Protein AF-A0A0N4WAB6-F1 (afdb_monomer)

InterPro domains:
  IPR036658 CPI-17 superfamily [G3DSA:1.10.150.220] (1-50)
  IPR036658 CPI-17 superfamily [SSF81790] (1-72)

pLDDT: mean 71.59, std 12.48, range [47.84, 88.19]

Secondary structure (DSSP, 8-state):
--S-HHHHHHHHHHHHHHHHHHHHHHHHTTT-GGG--HHHHHHHHHHHTT--S-HHHHHHHHHHHHHHHHT-

Radius of gyration: 14.3 Å; Cα contacts (8 Å, |Δi|>4): 32; chains: 1; bounding box: 30×18×45 Å

Structure (mmCIF, N/CA/C/O backbone):
data_AF-A0A0N4WAB6-F1
#
_entry.id   AF-A0A0N4WAB6-F1
#
loop_
_atom_site.group_PDB
_atom_site.id
_atom_site.type_symbol
_atom_site.label_atom_id
_atom_site.label_alt_id
_atom_site.label_comp_id
_atom_site.label_asym_id
_atom_site.label_entity_id
_atom_site.label_seq_id
_atom_site.pdbx_PDB_ins_code
_atom_site.Cartn_x
_atom_site.Cartn_y
_atom_site.Cartn_z
_atom_site.occupancy
_atom_site.B_iso_or_equiv
_atom_site.auth_seq_id
_atom_site.auth_comp_id
_atom_site.auth_asym_id
_atom_site.auth_atom_id
_atom_site.pdbx_PDB_model_num
ATOM 1 N N . MET A 1 1 ? 0.052 1.043 31.041 1.00 56.44 1 MET A N 1
ATOM 2 C CA . MET A 1 1 ? 0.555 0.827 29.663 1.00 56.44 1 MET A CA 1
ATOM 3 C C . MET A 1 1 ? 0.211 2.046 28.818 1.00 56.44 1 MET A C 1
ATOM 5 O O . MET A 1 1 ? -0.884 2.564 28.978 1.00 56.44 1 MET A O 1
ATOM 9 N N . LYS A 1 2 ? 1.143 2.521 27.978 1.00 75.62 2 LYS A N 1
ATOM 10 C CA . LYS A 1 2 ? 1.095 3.825 27.278 1.00 75.62 2 LYS A CA 1
ATOM 11 C C . LYS A 1 2 ? 0.014 3.929 26.180 1.00 75.62 2 LYS A C 1
ATOM 13 O O . LYS A 1 2 ? -0.313 5.032 25.767 1.00 75.62 2 LYS A O 1
ATOM 18 N N . TYR A 1 3 ? -0.570 2.807 25.751 1.00 78.44 3 TYR A N 1
ATOM 19 C CA . TYR A 1 3 ? -1.609 2.746 24.715 1.00 78.44 3 TYR A CA 1
ATOM 20 C C . TYR A 1 3 ? -2.714 1.748 25.095 1.00 78.44 3 TYR A C 1
ATOM 22 O O . TYR A 1 3 ? -2.433 0.687 25.659 1.00 78.44 3 TYR A O 1
ATOM 30 N N . GLY A 1 4 ? -3.971 2.084 24.784 1.00 88.19 4 GLY A N 1
ATOM 31 C CA . GLY A 1 4 ? -5.130 1.199 24.967 1.00 88.19 4 GLY A CA 1
ATOM 32 C C . GLY A 1 4 ? -5.192 0.068 23.929 1.00 88.19 4 GLY A C 1
ATOM 33 O O . GLY A 1 4 ? -4.486 0.103 22.924 1.00 88.19 4 GLY A O 1
ATOM 34 N N . LYS A 1 5 ? -6.060 -0.936 24.136 1.00 84.06 5 LYS A N 1
ATOM 35 C CA . LYS A 1 5 ? -6.159 -2.125 23.256 1.00 84.06 5 LYS A CA 1
ATOM 36 C C . LYS A 1 5 ? -6.377 -1.776 21.776 1.00 84.06 5 LYS A C 1
ATOM 38 O O . LYS A 1 5 ? -5.704 -2.340 20.919 1.00 84.06 5 LYS A O 1
ATOM 43 N N . GLN A 1 6 ? -7.277 -0.836 21.483 1.00 83.19 6 GLN A N 1
ATOM 44 C CA . GLN A 1 6 ? -7.558 -0.390 20.113 1.00 83.19 6 GLN A CA 1
ATOM 45 C C . GLN A 1 6 ? -6.358 0.334 19.490 1.00 83.19 6 GLN A C 1
ATOM 47 O O . GLN A 1 6 ? -5.981 0.043 18.361 1.00 83.19 6 GLN A O 1
ATOM 52 N N . GLN A 1 7 ? -5.700 1.208 20.255 1.00 81.12 7 GLN A N 1
ATOM 53 C CA . GLN A 1 7 ? -4.482 1.898 19.820 1.00 81.12 7 GLN A CA 1
ATOM 54 C C . GLN A 1 7 ? -3.359 0.894 19.520 1.00 81.12 7 GLN A C 1
ATOM 56 O O . GLN A 1 7 ? -2.719 0.969 18.479 1.00 81.12 7 GLN A O 1
ATOM 61 N N . MET A 1 8 ? -3.184 -0.125 20.368 1.00 86.88 8 MET A N 1
ATOM 62 C CA . MET A 1 8 ? -2.227 -1.209 20.122 1.00 86.88 8 MET A CA 1
ATOM 63 C C . MET A 1 8 ? -2.567 -2.044 18.883 1.00 86.88 8 MET A C 1
ATOM 65 O O . MET A 1 8 ? -1.658 -2.509 18.198 1.00 86.88 8 MET A O 1
ATOM 69 N N . MET A 1 9 ? -3.851 -2.244 18.576 1.00 84.75 9 MET A N 1
ATOM 70 C CA . MET A 1 9 ? -4.275 -2.918 17.346 1.00 84.75 9 MET A CA 1
ATOM 71 C C . MET A 1 9 ? -3.902 -2.095 16.106 1.00 84.75 9 MET A C 1
ATOM 73 O O . MET A 1 9 ? -3.312 -2.646 15.180 1.00 84.75 9 MET A O 1
ATOM 77 N N . LEU A 1 10 ? -4.182 -0.788 16.109 1.00 83.88 10 LEU A N 1
ATOM 78 C CA . LEU A 1 10 ? -3.836 0.118 15.007 1.00 83.88 10 LEU A CA 1
ATOM 79 C C . LEU A 1 10 ? -2.318 0.229 14.809 1.00 83.88 10 LEU A C 1
ATOM 81 O O . LEU A 1 10 ? -1.845 0.152 13.680 1.00 83.88 10 LEU A O 1
ATOM 85 N N . ILE A 1 11 ? -1.546 0.316 15.897 1.00 84.44 11 ILE A N 1
ATOM 86 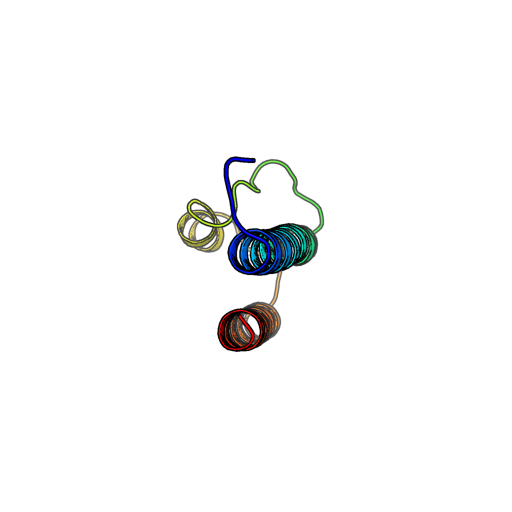C CA . ILE A 1 11 ? -0.074 0.315 15.846 1.00 84.44 11 ILE A CA 1
ATOM 87 C C . ILE A 1 11 ? 0.446 -0.979 15.206 1.00 84.44 11 ILE A C 1
ATOM 89 O O . ILE A 1 11 ? 1.307 -0.934 14.333 1.00 84.44 11 ILE A O 1
ATOM 93 N N . ARG A 1 12 ? -0.105 -2.141 15.586 1.00 83.31 12 ARG A N 1
ATOM 94 C CA . ARG A 1 12 ? 0.274 -3.431 14.985 1.00 83.31 12 ARG A CA 1
ATOM 95 C C . ARG A 1 12 ? -0.092 -3.519 13.505 1.00 83.31 12 ARG A C 1
ATOM 97 O O . ARG A 1 12 ? 0.676 -4.098 12.745 1.00 83.31 12 ARG A O 1
ATOM 104 N N . LYS A 1 13 ? -1.248 -2.981 13.099 1.00 82.06 13 LYS A N 1
ATOM 105 C CA . LYS A 1 13 ? -1.625 -2.904 11.680 1.00 82.06 13 LYS A CA 1
ATOM 106 C C . LYS A 1 13 ? -0.635 -2.033 10.898 1.00 82.06 13 LYS A C 1
ATOM 108 O O . LYS A 1 13 ? -0.139 -2.479 9.872 1.00 82.06 13 LYS A O 1
ATOM 113 N N . ARG A 1 14 ? -0.288 -0.849 11.418 1.00 81.94 14 ARG A N 1
ATOM 114 C CA . ARG A 1 14 ? 0.685 0.060 10.788 1.00 81.94 14 ARG A CA 1
ATOM 115 C C . ARG A 1 14 ? 2.066 -0.573 10.635 1.00 81.94 14 ARG A C 1
ATOM 117 O O . ARG A 1 14 ? 2.576 -0.595 9.526 1.00 81.94 14 ARG A O 1
ATOM 124 N N . MET A 1 15 ? 2.602 -1.190 11.692 1.00 82.50 15 MET A N 1
ATOM 125 C CA . MET A 1 15 ? 3.890 -1.898 11.613 1.00 82.50 15 MET A CA 1
ATOM 126 C C . MET A 1 15 ? 3.896 -3.006 10.553 1.00 82.50 15 MET A C 1
ATOM 128 O O . MET A 1 15 ? 4.907 -3.231 9.900 1.00 82.50 15 MET A O 1
ATOM 132 N N . LYS A 1 16 ? 2.780 -3.728 10.375 1.00 83.94 16 LYS A N 1
ATOM 133 C CA . LYS A 1 16 ? 2.686 -4.757 9.330 1.00 83.94 16 LYS A CA 1
ATOM 134 C C . LYS A 1 16 ? 2.764 -4.160 7.927 1.00 83.94 16 LYS A C 1
ATOM 136 O O . LYS A 1 16 ? 3.427 -4.747 7.082 1.00 83.94 16 LYS A O 1
ATOM 141 N N . ILE A 1 17 ? 2.097 -3.030 7.701 1.00 82.94 17 ILE A N 1
ATOM 142 C CA . ILE A 1 17 ? 2.096 -2.342 6.405 1.00 82.94 17 ILE A CA 1
ATOM 143 C C . ILE A 1 17 ? 3.478 -1.752 6.114 1.00 82.94 17 ILE A C 1
ATOM 145 O O . ILE A 1 17 ? 3.980 -1.945 5.016 1.00 82.94 17 ILE A O 1
ATOM 149 N N . GLU A 1 18 ? 4.129 -1.126 7.097 1.00 80.19 18 GLU A N 1
ATOM 150 C CA . GLU A 1 18 ? 5.501 -0.608 6.961 1.00 80.19 18 GLU A CA 1
ATOM 151 C C . GLU A 1 18 ? 6.495 -1.723 6.601 1.00 80.19 18 GLU A C 1
ATOM 153 O O . GLU A 1 18 ? 7.193 -1.622 5.597 1.00 80.19 18 GLU A O 1
ATOM 158 N N . ASN A 1 19 ? 6.475 -2.844 7.333 1.00 82.50 19 ASN A N 1
ATOM 159 C CA . ASN A 1 19 ? 7.334 -3.993 7.027 1.00 82.50 19 ASN A CA 1
ATOM 160 C C . ASN A 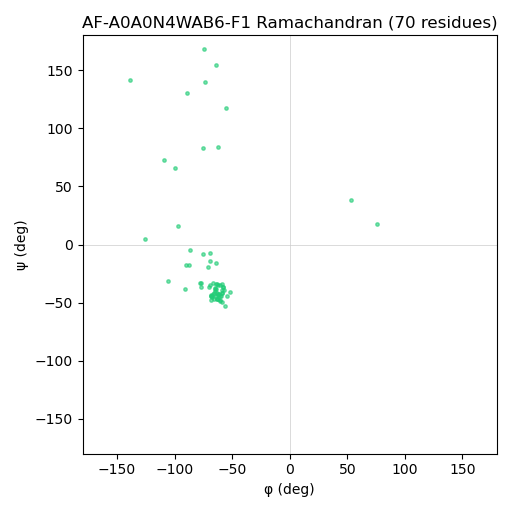1 19 ? 7.050 -4.601 5.642 1.00 82.50 19 ASN A C 1
ATOM 162 O O . ASN A 1 19 ? 7.960 -5.116 4.993 1.00 82.50 19 ASN A O 1
ATOM 166 N N . TRP A 1 20 ? 5.786 -4.601 5.206 1.00 84.75 20 TRP A N 1
ATOM 167 C CA . TRP A 1 20 ? 5.415 -5.079 3.875 1.00 84.75 20 TRP A CA 1
ATOM 168 C C . TRP A 1 20 ? 5.939 -4.143 2.782 1.00 84.75 20 TRP A C 1
ATOM 170 O O . TRP A 1 20 ? 6.532 -4.630 1.822 1.00 84.75 20 TRP A O 1
ATO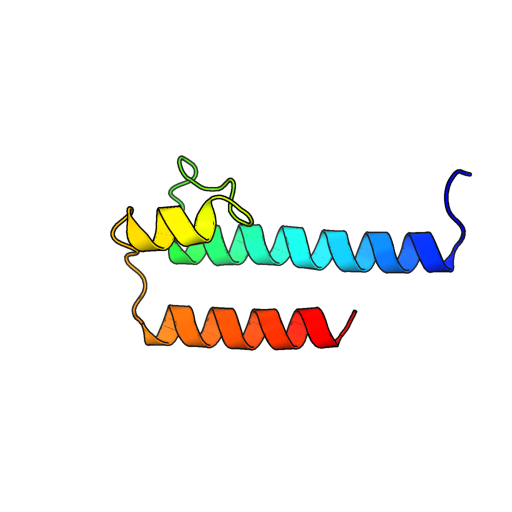M 180 N N . ILE A 1 21 ? 5.792 -2.825 2.963 1.00 81.31 21 ILE A N 1
ATOM 181 C CA . ILE A 1 21 ? 6.336 -1.813 2.050 1.00 81.31 21 ILE A CA 1
ATOM 182 C C . ILE A 1 21 ? 7.840 -2.014 1.902 1.00 81.31 21 ILE A C 1
ATOM 184 O O . ILE A 1 21 ? 8.304 -2.185 0.782 1.00 81.31 21 ILE A O 1
ATOM 188 N N . ASP A 1 22 ? 8.591 -2.081 3.004 1.00 78.19 22 ASP A N 1
ATOM 189 C CA . ASP A 1 22 ? 10.048 -2.251 2.958 1.00 78.19 22 ASP A CA 1
ATOM 190 C C . ASP A 1 22 ? 10.466 -3.522 2.198 1.00 78.19 22 ASP A C 1
ATOM 192 O O . ASP A 1 22 ? 11.418 -3.508 1.413 1.00 78.19 22 ASP A O 1
ATOM 196 N N . ALA A 1 23 ? 9.725 -4.621 2.371 1.00 81.75 23 ALA A N 1
ATOM 197 C CA . ALA A 1 23 ? 9.985 -5.869 1.661 1.00 81.75 23 ALA A CA 1
ATOM 198 C C . ALA A 1 23 ? 9.687 -5.771 0.156 1.00 81.75 23 ALA A C 1
ATOM 200 O O . ALA A 1 23 ? 10.468 -6.261 -0.660 1.00 81.75 23 ALA A O 1
ATOM 201 N N . GLU A 1 24 ? 8.565 -5.163 -0.228 1.00 79.31 24 GLU A N 1
ATOM 202 C CA . GLU A 1 24 ? 8.159 -5.057 -1.633 1.00 79.31 24 GLU A CA 1
ATOM 203 C C . GLU A 1 24 ? 9.068 -4.108 -2.412 1.00 79.31 24 GLU A C 1
ATOM 205 O O . GLU A 1 24 ? 9.501 -4.369 -3.532 1.00 79.31 24 GLU A O 1
ATOM 210 N N . VAL A 1 25 ? 9.481 -3.052 -1.740 1.00 75.44 25 VAL A N 1
ATOM 211 C CA . VAL A 1 25 ? 10.499 -2.123 -2.186 1.00 75.44 25 VAL A CA 1
ATOM 212 C C . VAL A 1 25 ? 11.845 -2.799 -2.402 1.00 75.44 25 VAL A C 1
ATOM 214 O O . VAL A 1 25 ? 12.471 -2.606 -3.445 1.00 75.44 25 VAL A O 1
ATOM 217 N N . ALA A 1 26 ? 12.301 -3.603 -1.440 1.00 76.19 26 ALA A N 1
ATOM 218 C CA . ALA A 1 26 ? 13.552 -4.330 -1.589 1.00 76.19 26 ALA A CA 1
ATOM 219 C C . ALA A 1 26 ? 13.503 -5.235 -2.831 1.00 76.19 26 ALA A C 1
ATOM 221 O O . ALA A 1 26 ? 14.488 -5.320 -3.563 1.00 76.19 26 ALA A O 1
ATOM 222 N N . LYS A 1 27 ? 12.345 -5.838 -3.141 1.00 78.19 27 LYS A N 1
ATOM 223 C CA . LYS A 1 27 ? 12.146 -6.603 -4.3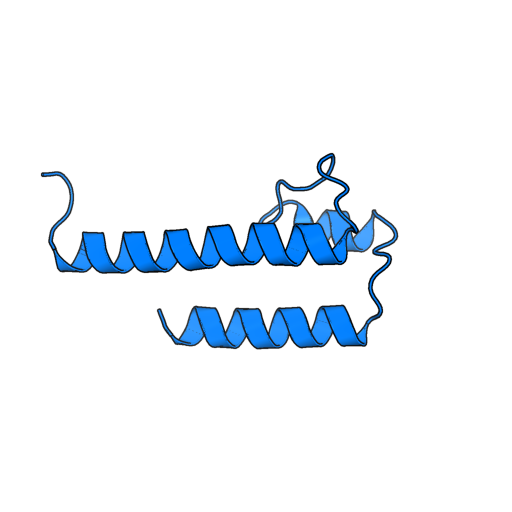85 1.00 78.19 27 LYS A CA 1
ATOM 224 C C . LYS A 1 27 ? 12.177 -5.718 -5.630 1.00 78.19 27 LYS A C 1
ATOM 226 O O . LYS A 1 27 ? 12.834 -6.089 -6.603 1.00 78.19 27 LYS A O 1
ATOM 231 N N . LEU A 1 28 ? 11.513 -4.558 -5.613 1.00 75.31 28 LEU A N 1
ATOM 232 C CA . LEU A 1 28 ? 11.520 -3.604 -6.733 1.00 75.31 28 LEU A CA 1
ATOM 233 C C . LEU A 1 28 ? 12.940 -3.135 -7.080 1.00 75.31 28 LEU A C 1
ATOM 235 O O . LEU A 1 28 ? 13.261 -2.953 -8.253 1.00 75.31 28 LEU A O 1
ATOM 239 N N . PHE A 1 29 ? 13.807 -3.017 -6.073 1.00 71.38 29 PHE A N 1
ATOM 240 C CA . PHE A 1 29 ? 15.211 -2.624 -6.220 1.00 71.38 29 PHE A CA 1
ATOM 241 C C . PHE A 1 29 ? 16.196 -3.802 -6.254 1.00 71.38 29 PHE A C 1
ATOM 243 O O . PHE A 1 29 ? 17.402 -3.594 -6.117 1.00 71.38 29 PHE A O 1
ATOM 250 N N . ASN A 1 30 ? 15.710 -5.031 -6.468 1.00 69.38 30 ASN A N 1
ATOM 251 C CA . ASN A 1 30 ? 16.518 -6.250 -6.589 1.00 69.38 30 ASN A CA 1
ATOM 252 C C . ASN A 1 30 ? 17.496 -6.479 -5.413 1.00 69.38 30 ASN A C 1
ATOM 254 O O . ASN A 1 30 ? 18.634 -6.902 -5.610 1.00 69.38 30 ASN A O 1
ATOM 258 N N . GLY A 1 31 ? 17.070 -6.157 -4.191 1.00 62.09 31 GLY A N 1
ATOM 259 C CA . GLY A 1 31 ? 17.863 -6.326 -2.973 1.00 62.09 31 GLY A CA 1
ATOM 260 C C . GLY A 1 31 ? 18.971 -5.287 -2.783 1.00 62.09 31 GLY A C 1
ATOM 261 O O . GLY A 1 31 ? 19.893 -5.525 -2.010 1.00 62.09 31 GLY A O 1
ATOM 262 N N . ASN A 1 32 ? 18.927 -4.142 -3.474 1.00 60.62 32 ASN A N 1
ATOM 263 C CA . ASN A 1 32 ? 19.883 -3.059 -3.238 1.00 60.62 32 ASN A CA 1
ATOM 264 C C . ASN A 1 32 ? 19.553 -2.305 -1.934 1.00 60.62 32 ASN A C 1
ATOM 266 O O . ASN A 1 32 ? 18.906 -1.258 -1.944 1.00 60.62 32 ASN A O 1
ATOM 270 N N . GLU A 1 33 ? 20.010 -2.855 -0.810 1.00 55.53 33 GLU A N 1
ATOM 271 C CA . GLU A 1 33 ? 19.762 -2.368 0.558 1.00 55.53 33 GLU A CA 1
ATOM 272 C C . GLU A 1 33 ? 20.351 -0.972 0.842 1.00 55.53 33 GLU A C 1
ATOM 274 O O . GLU A 1 33 ? 19.930 -0.301 1.781 1.00 55.53 33 GLU A O 1
ATOM 279 N N . ASN A 1 34 ? 21.268 -0.479 0.001 1.00 55.16 34 ASN A N 1
ATOM 280 C CA . ASN A 1 34 ? 21.965 0.797 0.211 1.00 55.16 34 ASN A CA 1
ATOM 281 C C . ASN A 1 34 ? 21.077 2.048 0.072 1.00 55.16 34 ASN A C 1
ATOM 283 O O . ASN A 1 34 ? 21.532 3.148 0.374 1.00 55.16 34 ASN A O 1
ATOM 287 N N . ASN A 1 35 ? 19.825 1.897 -0.371 1.00 51.72 35 ASN A N 1
ATOM 288 C CA . ASN A 1 35 ? 18.941 3.018 -0.709 1.00 51.72 35 ASN A CA 1
ATOM 289 C C . ASN A 1 35 ? 17.587 2.986 0.024 1.00 51.72 35 ASN A C 1
ATOM 291 O O . ASN A 1 35 ? 16.705 3.799 -0.257 1.00 51.72 35 ASN A O 1
ATOM 295 N N . VAL A 1 36 ? 17.385 2.039 0.945 1.00 52.22 36 VAL A N 1
ATOM 296 C CA . VAL A 1 36 ? 16.053 1.697 1.468 1.00 52.22 36 VAL A CA 1
ATOM 297 C C . VAL A 1 36 ? 15.804 2.361 2.825 1.00 52.22 36 VAL A C 1
ATOM 299 O O . VAL A 1 36 ? 15.678 1.716 3.855 1.00 52.22 36 VAL A O 1
ATOM 302 N N . SER A 1 37 ? 15.729 3.690 2.828 1.00 53.66 37 SER A N 1
ATOM 303 C CA . SER A 1 37 ? 15.006 4.442 3.867 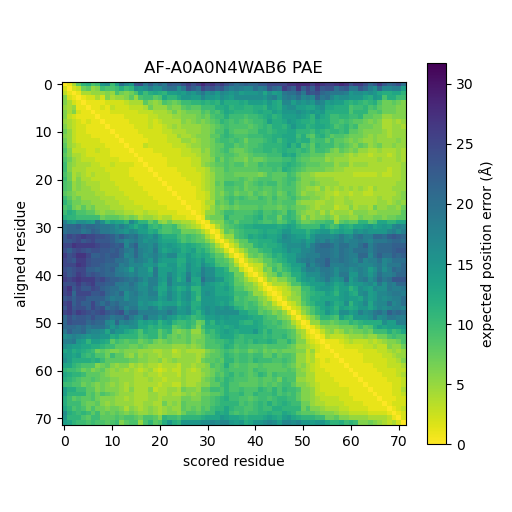1.00 53.66 37 SER A CA 1
ATOM 304 C C . SER A 1 37 ? 13.758 5.026 3.204 1.00 53.66 37 SER A C 1
ATOM 306 O O . SER A 1 37 ? 13.693 6.178 2.778 1.00 53.66 37 SER A O 1
ATOM 308 N N . PHE A 1 38 ? 12.809 4.138 2.920 1.00 55.34 38 PHE A N 1
ATOM 309 C CA . PHE A 1 38 ? 12.099 4.196 1.649 1.00 55.34 38 PHE A CA 1
ATOM 310 C C . PHE A 1 38 ? 10.831 5.049 1.625 1.00 55.34 38 PHE A C 1
ATOM 312 O O . PHE A 1 38 ? 10.404 5.468 0.558 1.00 55.34 38 PHE A O 1
ATOM 319 N N . PHE A 1 39 ? 10.228 5.392 2.761 1.00 52.38 39 PHE A N 1
ATOM 320 C CA . PHE A 1 39 ? 8.959 6.125 2.692 1.00 52.38 39 PHE A CA 1
ATOM 321 C C . PHE A 1 39 ? 9.127 7.624 2.376 1.00 52.38 39 PHE A C 1
ATOM 323 O O . PHE A 1 39 ? 8.292 8.208 1.693 1.00 52.38 39 PHE A O 1
ATOM 330 N N . LEU A 1 40 ? 10.220 8.251 2.830 1.00 47.84 40 LEU A N 1
ATOM 331 C CA . LEU A 1 40 ? 10.509 9.671 2.567 1.00 47.84 40 LEU A CA 1
ATOM 332 C C . LEU A 1 40 ? 11.615 9.879 1.531 1.00 47.84 40 LEU A C 1
ATOM 334 O O . LEU A 1 40 ? 11.550 10.842 0.775 1.00 47.84 40 LEU A O 1
ATOM 338 N N . LEU A 1 41 ? 12.597 8.974 1.447 1.00 50.84 41 LEU A N 1
ATOM 339 C CA . LEU A 1 41 ? 13.611 9.040 0.390 1.00 50.84 41 LEU A CA 1
ATOM 340 C C . LEU A 1 41 ? 13.168 8.302 -0.872 1.00 50.84 41 LEU A C 1
ATOM 342 O O . LEU A 1 41 ? 13.726 8.570 -1.925 1.00 50.84 41 LEU A O 1
ATOM 346 N N . GLY A 1 42 ? 12.166 7.416 -0.812 1.00 52.03 42 GLY A N 1
ATOM 347 C CA . GLY A 1 42 ? 11.766 6.574 -1.941 1.00 52.03 42 GLY A CA 1
ATOM 348 C C . GLY A 1 42 ? 11.251 7.347 -3.144 1.00 52.03 42 GLY A C 1
ATOM 349 O O . GL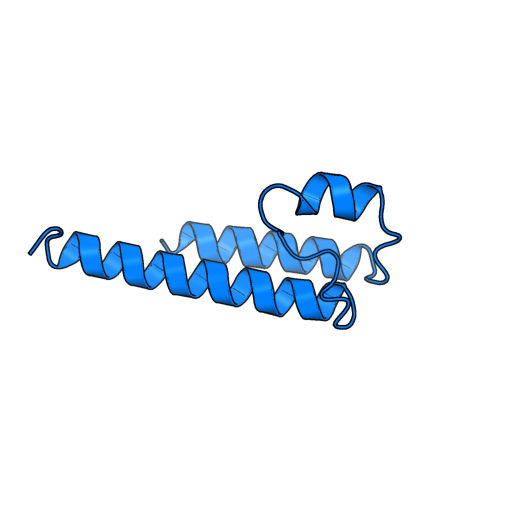Y A 1 42 ? 11.559 6.939 -4.248 1.00 52.03 42 GLY A O 1
ATOM 350 N N . MET A 1 43 ? 10.561 8.483 -2.987 1.00 52.19 43 MET A N 1
ATOM 351 C CA . MET A 1 43 ? 10.142 9.287 -4.150 1.00 52.19 43 MET A CA 1
ATOM 352 C C . MET A 1 43 ? 11.339 9.940 -4.854 1.00 52.19 43 MET A C 1
ATOM 354 O O . MET A 1 43 ? 11.487 9.798 -6.068 1.00 52.19 43 MET A O 1
ATOM 358 N N . ASP A 1 44 ? 12.239 10.572 -4.095 1.00 50.94 44 ASP A N 1
ATOM 359 C CA . ASP A 1 44 ? 13.464 11.168 -4.641 1.00 50.94 44 ASP A CA 1
ATOM 360 C C . ASP A 1 44 ? 14.406 10.097 -5.211 1.00 50.94 44 ASP A C 1
ATOM 362 O O . ASP A 1 44 ? 15.031 10.299 -6.253 1.00 50.94 44 ASP A O 1
ATOM 366 N N . HIS A 1 45 ? 14.494 8.929 -4.568 1.00 52.12 45 HIS A N 1
ATOM 367 C CA . HIS A 1 45 ? 15.334 7.823 -5.015 1.00 52.12 45 HIS A CA 1
ATOM 368 C C . HIS A 1 45 ? 14.724 7.066 -6.197 1.00 52.12 45 HIS A C 1
ATOM 370 O O . HIS A 1 45 ? 15.483 6.638 -7.057 1.00 52.12 45 HIS A O 1
ATOM 376 N N . LEU A 1 46 ? 13.399 6.939 -6.323 1.00 53.53 46 LEU A N 1
ATOM 377 C CA . LEU A 1 46 ? 12.761 6.382 -7.527 1.00 53.53 46 LEU A CA 1
ATOM 378 C C . LEU A 1 46 ? 13.093 7.237 -8.758 1.00 53.53 46 LEU A C 1
ATOM 380 O O . LEU A 1 46 ? 13.260 6.707 -9.852 1.00 53.53 46 LEU A O 1
ATO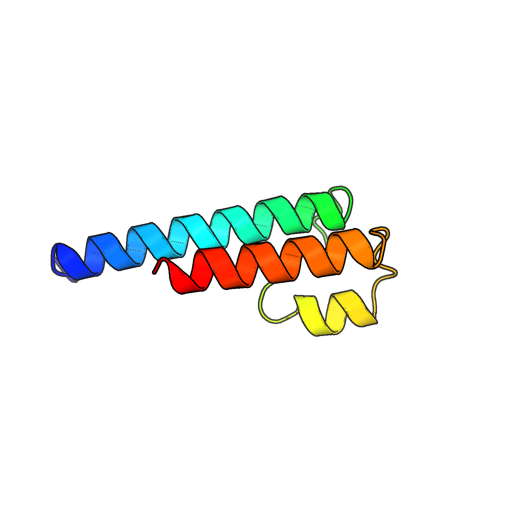M 384 N N . GLN A 1 47 ? 13.208 8.557 -8.563 1.00 52.66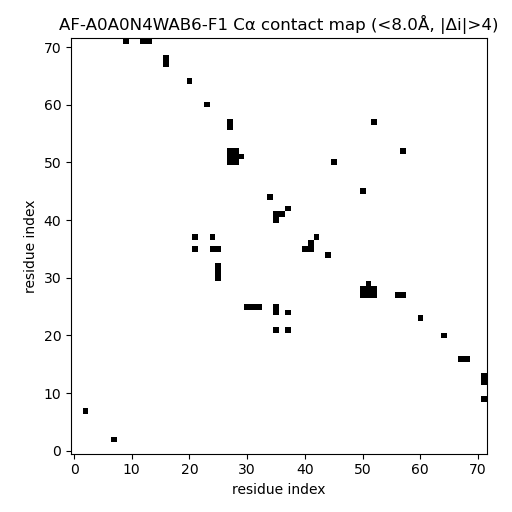 47 GLN A N 1
ATOM 385 C CA . GLN A 1 47 ? 13.586 9.503 -9.610 1.00 52.66 47 GLN A CA 1
ATOM 386 C C . GLN A 1 47 ? 15.094 9.495 -9.911 1.00 52.66 47 GLN A C 1
ATOM 388 O O . GLN A 1 47 ? 15.487 9.675 -11.063 1.00 52.66 47 GLN A O 1
ATOM 393 N N . ARG A 1 48 ? 15.951 9.312 -8.892 1.00 52.00 48 ARG A N 1
ATOM 394 C CA . ARG A 1 48 ? 17.423 9.374 -9.028 1.00 52.00 48 ARG A CA 1
ATOM 395 C C . ARG A 1 48 ? 18.098 8.046 -9.331 1.00 52.00 48 ARG A C 1
ATOM 397 O O . ARG A 1 48 ? 19.096 8.017 -10.045 1.00 52.00 48 ARG A O 1
ATOM 404 N N . SER A 1 49 ? 17.616 6.967 -8.732 1.00 54.03 49 SER A N 1
ATOM 405 C CA . SER A 1 49 ? 18.101 5.624 -9.012 1.00 54.03 49 SER A CA 1
ATOM 406 C C . SER A 1 49 ? 17.280 5.058 -10.149 1.00 54.03 49 SER A C 1
ATOM 408 O O . SER A 1 49 ? 16.058 5.134 -10.141 1.00 54.03 49 SER A O 1
ATOM 410 N N . HIS A 1 50 ? 17.976 4.533 -11.150 1.00 56.09 50 HIS A N 1
ATOM 411 C CA . HIS A 1 50 ? 17.392 3.868 -12.301 1.00 56.09 50 HIS A CA 1
ATOM 412 C C . HIS A 1 50 ? 16.629 2.637 -11.786 1.00 56.09 50 HIS A C 1
ATOM 414 O O . HIS A 1 50 ? 17.202 1.553 -11.682 1.00 56.09 50 HIS A O 1
ATOM 420 N N . CYS A 1 51 ? 15.381 2.827 -11.343 1.00 61.78 51 CYS A N 1
ATOM 421 C CA . CYS A 1 51 ? 14.549 1.760 -10.809 1.00 61.78 51 CYS A CA 1
ATOM 422 C C . CYS A 1 51 ? 14.481 0.669 -11.888 1.00 61.78 51 CYS A C 1
ATOM 424 O O . CYS A 1 51 ? 14.041 0.957 -13.003 1.00 61.78 51 CYS A O 1
ATOM 426 N N . PRO A 1 52 ? 14.975 -0.553 -11.621 1.00 64.19 52 PRO A N 1
ATOM 427 C CA . PRO A 1 52 ? 15.015 -1.605 -12.631 1.00 64.19 52 PRO A CA 1
ATOM 428 C C . PRO A 1 52 ? 13.626 -2.213 -12.879 1.00 64.19 52 PRO A C 1
ATOM 430 O O . PRO A 1 52 ? 13.457 -3.016 -13.797 1.00 64.19 52 PRO A O 1
ATOM 433 N N . ALA A 1 53 ? 12.631 -1.858 -12.059 1.00 67.00 53 ALA A N 1
ATOM 434 C CA . ALA A 1 53 ? 11.254 -2.284 -12.230 1.00 67.00 53 ALA A CA 1
ATOM 435 C C . ALA A 1 53 ? 10.584 -1.543 -13.398 1.00 67.00 53 ALA A C 1
ATOM 437 O O . ALA A 1 53 ? 10.763 -0.342 -13.589 1.00 67.00 53 ALA A O 1
ATOM 438 N N . SER A 1 54 ? 9.782 -2.272 -14.177 1.00 75.25 54 SER A N 1
ATOM 439 C CA . SER A 1 54 ? 8.946 -1.677 -15.220 1.00 75.25 54 SER A CA 1
ATOM 440 C C . SER A 1 54 ? 7.901 -0.738 -14.615 1.00 75.25 54 SER A C 1
ATOM 442 O O . SER A 1 54 ? 7.471 -0.929 -13.475 1.00 75.25 54 SER A O 1
ATOM 444 N N . MET A 1 55 ? 7.443 0.237 -15.405 1.00 73.88 55 MET A N 1
ATOM 445 C CA . MET A 1 55 ? 6.382 1.165 -15.000 1.00 73.88 55 MET A CA 1
ATOM 446 C C . MET A 1 55 ? 5.140 0.418 -14.484 1.00 73.88 55 MET A C 1
ATOM 448 O O . MET A 1 55 ? 4.618 0.771 -13.435 1.00 73.88 55 MET A O 1
ATOM 452 N N . ASP A 1 56 ? 4.748 -0.682 -15.137 1.00 77.44 56 ASP A N 1
ATOM 453 C CA . ASP A 1 56 ? 3.617 -1.517 -14.709 1.00 77.44 56 ASP A CA 1
ATOM 454 C C . ASP A 1 56 ? 3.794 -2.089 -13.294 1.00 77.44 56 ASP A C 1
ATOM 456 O O . ASP A 1 56 ? 2.847 -2.121 -12.514 1.00 77.44 56 ASP A O 1
ATOM 460 N N . LYS A 1 57 ? 5.011 -2.513 -12.925 1.00 76.38 57 LYS A N 1
ATOM 461 C CA . LYS A 1 57 ? 5.299 -3.018 -11.571 1.00 76.38 57 LYS A CA 1
ATOM 462 C C . LYS A 1 57 ? 5.239 -1.914 -10.525 1.00 76.38 57 LYS A C 1
ATOM 464 O O . LYS A 1 57 ? 4.804 -2.167 -9.407 1.00 76.38 57 LYS A O 1
ATOM 469 N N . ILE A 1 58 ? 5.659 -0.706 -10.891 1.00 78.00 58 ILE A N 1
ATOM 470 C CA . ILE A 1 58 ? 5.567 0.467 -10.020 1.00 78.00 58 ILE A CA 1
ATOM 471 C C . ILE A 1 58 ? 4.095 0.841 -9.814 1.00 78.00 58 ILE A C 1
ATOM 473 O O . ILE A 1 58 ? 3.683 1.058 -8.680 1.00 78.00 58 ILE A O 1
ATOM 477 N N . THR A 1 59 ? 3.285 0.862 -10.876 1.00 78.75 59 THR A N 1
ATOM 478 C CA . THR A 1 59 ? 1.847 1.153 -10.781 1.00 78.75 59 THR A CA 1
ATOM 479 C C . THR A 1 59 ? 1.107 0.105 -9.950 1.00 78.75 59 THR A C 1
ATOM 481 O O . THR A 1 59 ? 0.390 0.486 -9.032 1.00 78.75 59 THR A O 1
ATOM 484 N N . MET A 1 60 ? 1.346 -1.193 -10.178 1.00 83.50 60 MET A N 1
ATOM 485 C CA . MET A 1 60 ? 0.744 -2.258 -9.360 1.00 83.50 60 MET A CA 1
ATOM 486 C C . MET A 1 60 ? 1.111 -2.127 -7.877 1.00 83.50 60 MET A C 1
ATOM 488 O O . MET A 1 60 ? 0.250 -2.270 -7.016 1.00 83.50 60 MET A O 1
ATOM 492 N N . PHE A 1 61 ? 2.371 -1.806 -7.571 1.00 81.44 61 PHE A N 1
ATOM 493 C CA . PHE A 1 6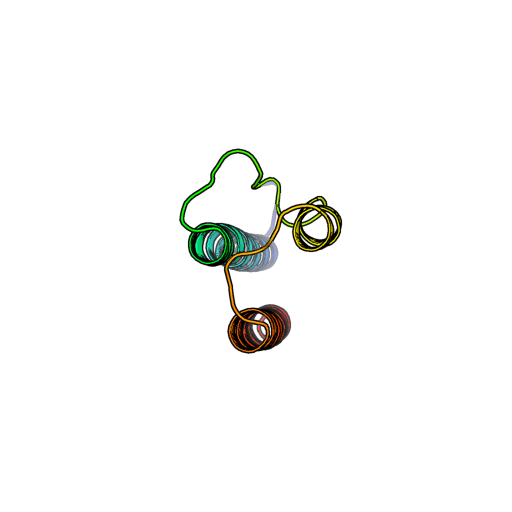1 ? 2.801 -1.570 -6.194 1.00 81.44 61 PHE A CA 1
ATOM 494 C C . PHE A 1 61 ? 2.071 -0.380 -5.553 1.00 81.44 61 PHE A C 1
ATOM 496 O O . PHE A 1 61 ? 1.635 -0.472 -4.406 1.00 81.44 61 PHE A O 1
ATOM 503 N N . LEU A 1 62 ? 1.900 0.726 -6.285 1.00 81.19 62 LEU A N 1
ATOM 504 C CA . LEU A 1 62 ? 1.163 1.895 -5.798 1.00 81.19 62 LEU A CA 1
ATOM 505 C C . LEU A 1 62 ? -0.322 1.581 -5.562 1.00 81.19 62 LEU A C 1
ATOM 507 O O . LEU A 1 62 ? -0.874 2.018 -4.552 1.00 81.19 62 LEU A O 1
ATOM 511 N N . ASP A 1 63 ? -0.949 0.798 -6.439 1.00 83.31 63 ASP A N 1
ATOM 512 C CA . ASP A 1 63 ? -2.339 0.362 -6.276 1.00 83.31 63 ASP A CA 1
ATOM 513 C C . ASP A 1 63 ? -2.503 -0.532 -5.034 1.00 83.31 63 ASP A C 1
ATOM 515 O O . ASP A 1 63 ? -3.398 -0.305 -4.216 1.00 83.31 63 ASP A O 1
ATOM 519 N N . GLU A 1 64 ? -1.593 -1.490 -4.826 1.00 82.81 64 GLU A N 1
ATOM 520 C CA . GLU A 1 64 ? -1.580 -2.339 -3.627 1.00 82.81 64 GLU A CA 1
ATOM 521 C C . GLU A 1 64 ? -1.321 -1.529 -2.348 1.00 82.81 64 GLU A C 1
ATOM 523 O O . GLU A 1 64 ? -1.953 -1.775 -1.319 1.00 82.81 64 GLU A O 1
ATOM 528 N N . MET A 1 65 ? -0.441 -0.522 -2.393 1.00 80.69 65 MET A N 1
ATOM 529 C CA . MET A 1 65 ? -0.225 0.392 -1.267 1.00 80.69 65 MET A CA 1
ATOM 530 C C . MET A 1 65 ? -1.496 1.160 -0.899 1.00 80.69 65 MET A C 1
ATOM 532 O O . MET A 1 65 ? -1.810 1.289 0.288 1.00 80.69 65 MET A O 1
ATOM 536 N N . ILE A 1 66 ? -2.218 1.680 -1.894 1.00 82.31 66 ILE A N 1
ATOM 537 C CA . ILE A 1 66 ? -3.475 2.405 -1.679 1.00 82.31 66 ILE A CA 1
ATOM 538 C C . ILE A 1 66 ? -4.511 1.475 -1.039 1.00 82.31 66 ILE A C 1
ATOM 540 O O . ILE A 1 66 ? -5.163 1.871 -0.071 1.00 82.31 66 ILE A O 1
ATOM 544 N N . ASP A 1 67 ? -4.624 0.232 -1.511 1.00 82.94 67 ASP A N 1
ATOM 545 C CA . ASP A 1 67 ? -5.552 -0.748 -0.944 1.00 82.94 67 ASP A CA 1
ATOM 546 C C . ASP A 1 67 ? -5.204 -1.088 0.515 1.00 82.94 67 ASP A C 1
ATOM 548 O O . ASP A 1 67 ? -6.050 -0.979 1.404 1.00 82.94 67 ASP A O 1
ATOM 552 N N . GLN A 1 68 ? -3.929 -1.363 0.816 1.00 76.69 68 GLN A N 1
ATOM 553 C CA . GLN A 1 68 ? -3.467 -1.616 2.188 1.00 76.69 68 GLN A CA 1
ATOM 554 C C . GLN A 1 68 ? -3.744 -0.429 3.122 1.00 76.69 68 GLN A C 1
ATOM 556 O O . GLN A 1 68 ? -4.198 -0.627 4.252 1.00 76.69 68 GLN A O 1
ATOM 561 N N . LEU A 1 69 ? -3.529 0.807 2.658 1.00 76.81 69 LEU A N 1
ATOM 562 C CA . LEU A 1 69 ? -3.826 2.016 3.431 1.00 76.81 69 LEU A CA 1
ATOM 563 C C . LEU A 1 69 ? -5.327 2.214 3.671 1.00 76.81 69 LEU A C 1
ATOM 565 O O . LEU A 1 69 ? -5.703 2.688 4.741 1.00 76.81 69 LEU A O 1
ATOM 569 N N . ASN A 1 70 ? -6.182 1.811 2.732 1.00 78.88 70 ASN A N 1
ATOM 570 C CA . ASN A 1 70 ? -7.635 1.875 2.893 1.00 78.88 70 ASN A CA 1
ATOM 571 C C . ASN A 1 70 ? -8.176 0.848 3.910 1.00 78.88 70 ASN A C 1
ATOM 573 O O . ASN A 1 70 ? -9.279 1.024 4.425 1.00 78.88 70 ASN A O 1
ATOM 577 N N . THR A 1 71 ? -7.416 -0.208 4.235 1.00 72.94 71 THR A N 1
ATOM 578 C CA . THR A 1 71 ? -7.810 -1.234 5.231 1.00 72.94 71 THR A CA 1
ATOM 579 C C . THR A 1 71 ? -7.446 -0.899 6.690 1.00 72.94 71 THR A C 1
ATOM 581 O O . THR A 1 71 ? -7.781 -1.659 7.622 1.00 72.94 71 THR A O 1
ATOM 584 N N . LEU A 1 72 ? -6.736 0.213 6.912 1.00 67.56 72 LEU A N 1
ATOM 585 C CA . LEU A 1 72 ? -6.321 0.686 8.239 1.00 67.56 72 LEU A CA 1
ATOM 586 C C . LEU A 1 72 ? -7.486 1.266 9.038 1.00 67.56 72 LEU A C 1
ATOM 588 O O . LEU A 1 72 ? -7.722 0.694 10.138 1.00 67.56 72 LEU A O 1
#

Foldseek 3Di:
DPDDPVRVVVVVLVVVLVVVLQVLVCVQQVNPPVQRPDPVCVVVCVVVPVRPDDPVSVVVSVVVSVVSVVVD

Sequence (72 aa):
MKYGKQQMMLIRKRMKIENWIDAEVAKLFNGNENNVSFFLLGMDHLQRSHCPASMDKITMFLDEMIDQLNTL

Organism: Haemonchus placei (NCBI:txid6290)

Solvent-accessible surface area (backbone atoms only — not comparable to full-atom values): 4339 Å² total; per-residue (Å²): 127,100,62,54,75,67,56,51,49,53,52,52,53,50,54,53,52,52,56,47,49,57,52,54,48,35,57,49,50,74,63,56,70,94,69,70,60,47,88,80,45,33,67,62,40,56,74,70,41,86,61,78,50,54,71,68,58,54,51,53,49,53,52,51,50,52,52,58,62,73,71,110

Mean predicted aligned error: 9.55 Å